Protein AF-A0A9D5EV13-F1 (afdb_monomer_lite)

Foldseek 3Di:
DDDDPPVVVVVVVVVVVVVVVLVVQLVVQQVCLVDVVPAPPPQKAWWWADDPNDIWIWIQGVCVVVVHPQRSQKTFGDHPVDADPDPVVSVPGDIDGDPGSNVSVVNRTTHD

Secondary structure (DSSP, 8-state):
----THHHHHHHHHHHHHHHHHHHHHHHHHHHHH-GGG-TBTTEEEEEEEETTEEEEEEEE-TTTTT--S-TTEEESS-GGG--SSHHHHHTS-EEE-SSHHHHHHTTEE--

Radius of gyration: 18.25 Å; chains: 1; bounding box: 40×26×64 Å

pLDDT: mean 85.66, std 17.5, range [32.75, 97.88]

Structure (mmCIF, N/CA/C/O backbone):
data_AF-A0A9D5EV13-F1
#
_entry.id   AF-A0A9D5EV13-F1
#
loop_
_atom_site.group_PDB
_atom_site.id
_atom_site.type_symbol
_atom_site.label_atom_id
_atom_site.label_alt_id
_atom_site.label_comp_id
_atom_site.label_asym_id
_atom_site.label_entity_id
_atom_site.label_seq_id
_atom_site.pdbx_PDB_ins_code
_atom_site.Cartn_x
_atom_site.Cartn_y
_atom_site.Cartn_z
_atom_site.occupancy
_atom_site.B_iso_or_equiv
_atom_site.auth_seq_id
_atom_site.auth_comp_id
_atom_site.auth_asym_id
_atom_site.auth_atom_id
_atom_site.pdbx_PDB_model_num
ATOM 1 N N . CYS A 1 1 ? -26.402 8.385 48.633 1.00 44.06 1 CYS A N 1
ATOM 2 C CA . CYS A 1 1 ? -26.233 8.581 47.181 1.00 44.06 1 CYS A CA 1
ATOM 3 C C . CYS A 1 1 ? -24.808 9.044 46.967 1.00 44.06 1 CYS A C 1
ATOM 5 O O . CYS A 1 1 ? -24.560 10.239 46.967 1.00 44.06 1 CYS A O 1
ATOM 7 N N . GLU A 1 2 ? -23.877 8.100 46.927 1.00 32.75 2 GLU A N 1
ATOM 8 C CA . GLU A 1 2 ? -22.447 8.384 46.851 1.00 32.75 2 GLU A CA 1
ATOM 9 C C . GLU A 1 2 ? -21.951 7.667 45.603 1.00 32.75 2 GLU A C 1
ATOM 11 O O . GLU A 1 2 ? -22.103 6.451 45.481 1.00 32.75 2 GLU A O 1
ATOM 16 N N . ALA A 1 3 ? -21.541 8.455 44.613 1.00 45.34 3 ALA A N 1
ATOM 17 C CA . ALA A 1 3 ? -21.023 7.947 43.357 1.00 45.34 3 ALA A CA 1
ATOM 18 C C . ALA A 1 3 ? -19.626 7.375 43.617 1.00 45.34 3 ALA A C 1
ATOM 20 O O . ALA A 1 3 ? -18.748 8.078 44.113 1.00 45.34 3 ALA A O 1
ATOM 21 N N . ASP A 1 4 ? -19.462 6.089 43.315 1.00 39.91 4 ASP A N 1
ATOM 22 C CA . ASP A 1 4 ? -18.217 5.342 43.464 1.00 39.91 4 ASP A CA 1
ATOM 23 C C . ASP A 1 4 ? -17.201 5.788 42.385 1.00 39.91 4 ASP A C 1
ATOM 25 O O . ASP A 1 4 ? -17.455 5.591 41.191 1.00 39.91 4 ASP A O 1
ATOM 29 N N . PRO A 1 5 ? -16.054 6.388 42.760 1.00 52.94 5 PRO A N 1
ATOM 30 C CA . PRO A 1 5 ? -15.056 6.910 41.819 1.00 52.94 5 PRO A CA 1
ATOM 31 C C . PRO A 1 5 ? -14.276 5.817 41.063 1.00 52.94 5 PRO A C 1
ATOM 33 O O . PRO A 1 5 ? -13.466 6.119 40.184 1.00 52.94 5 PRO A O 1
ATOM 36 N N . THR A 1 6 ? -14.508 4.538 41.368 1.00 50.91 6 THR A N 1
ATOM 37 C CA . THR A 1 6 ? -13.771 3.415 40.769 1.00 50.91 6 THR A CA 1
ATOM 38 C C . THR A 1 6 ? -14.227 3.107 39.335 1.00 50.91 6 THR A C 1
ATOM 40 O O . THR A 1 6 ? -13.467 2.540 38.547 1.00 50.91 6 THR A O 1
ATOM 43 N N . VAL A 1 7 ? -15.438 3.525 38.946 1.00 51.81 7 VAL A N 1
ATOM 44 C CA . VAL A 1 7 ? -16.018 3.191 37.631 1.00 51.81 7 VAL A CA 1
ATOM 45 C C . VAL A 1 7 ? -15.515 4.115 36.506 1.00 51.81 7 VAL A C 1
ATOM 47 O O . VAL A 1 7 ? -15.377 3.668 35.368 1.00 51.81 7 VAL A O 1
ATOM 50 N N . GLU A 1 8 ? -15.145 5.368 36.805 1.00 45.47 8 GLU A N 1
ATOM 51 C CA . GLU A 1 8 ? -14.585 6.304 35.805 1.00 45.47 8 GLU A CA 1
ATOM 52 C C . GLU A 1 8 ? -13.134 5.971 35.417 1.00 45.47 8 GLU A C 1
ATOM 54 O O . GLU A 1 8 ? -12.723 6.161 34.270 1.00 45.47 8 GLU A O 1
ATOM 59 N N . SER A 1 9 ? -12.357 5.405 36.344 1.00 48.41 9 SER A N 1
ATOM 60 C CA . SER A 1 9 ? -10.941 5.093 36.107 1.00 48.41 9 SER A CA 1
ATOM 61 C C . SER A 1 9 ? -10.737 3.896 35.169 1.00 48.41 9 SER A C 1
ATOM 63 O O . SER A 1 9 ? -9.739 3.835 34.450 1.00 48.41 9 SER A O 1
ATOM 65 N N . ALA A 1 10 ? -11.696 2.968 35.096 1.00 49.00 10 ALA A N 1
ATOM 66 C CA . ALA A 1 10 ? -11.641 1.845 34.157 1.00 49.00 10 ALA A CA 1
ATOM 67 C C . ALA A 1 10 ? -11.826 2.291 32.691 1.00 49.00 10 ALA A C 1
ATOM 69 O O . ALA A 1 10 ? -11.190 1.739 31.791 1.00 49.00 10 ALA A O 1
ATOM 70 N N . PHE A 1 11 ? -12.636 3.328 32.449 1.00 49.09 11 PHE A N 1
ATOM 71 C CA . PHE A 1 11 ? -12.859 3.879 31.107 1.00 49.09 11 PHE A CA 1
ATOM 72 C C . PHE A 1 11 ? -11.619 4.612 30.573 1.00 49.09 11 PHE A C 1
ATOM 74 O O . PHE A 1 11 ? -11.283 4.501 29.394 1.00 49.09 11 PHE A O 1
ATOM 81 N N . PHE A 1 12 ? -10.886 5.299 31.454 1.00 50.91 12 PHE A N 1
ATOM 82 C CA . PHE A 1 12 ? -9.660 6.010 31.090 1.00 50.91 12 PHE A CA 1
ATOM 83 C C . PHE A 1 12 ? -8.505 5.048 30.765 1.00 50.91 12 PHE A C 1
ATOM 85 O O . PHE A 1 12 ? -7.786 5.247 29.787 1.00 50.91 12 PHE A O 1
ATOM 92 N N . ILE A 1 13 ? -8.352 3.956 31.524 1.00 52.62 13 ILE A N 1
ATOM 93 C CA . ILE A 1 13 ? -7.265 2.983 31.310 1.00 52.62 13 ILE A CA 1
ATOM 94 C C . ILE A 1 13 ? -7.476 2.161 30.024 1.00 52.62 13 ILE A C 1
ATOM 96 O O . ILE A 1 13 ? -6.517 1.917 29.289 1.00 52.62 13 ILE A O 1
ATOM 100 N N . LEU A 1 14 ? -8.719 1.793 29.690 1.00 51.91 14 LEU A N 1
ATOM 101 C CA . LEU A 1 14 ? -9.033 1.121 28.419 1.00 51.91 14 LEU A CA 1
ATOM 102 C C . LEU A 1 14 ? -8.942 2.074 27.208 1.00 51.91 14 LEU A C 1
ATOM 104 O O . LEU A 1 14 ? -8.492 1.659 26.138 1.00 51.91 14 LEU A O 1
ATOM 108 N N . GLY A 1 15 ? -9.292 3.355 27.375 1.00 46.75 15 GLY A N 1
ATOM 109 C CA . GLY A 1 15 ? -9.219 4.372 26.317 1.00 46.75 15 GLY A CA 1
ATOM 110 C C . GLY A 1 15 ? -7.795 4.820 25.956 1.00 46.75 15 GLY A C 1
ATOM 111 O O . GLY A 1 15 ? -7.499 5.053 24.782 1.00 46.75 15 GLY A O 1
ATOM 112 N N . V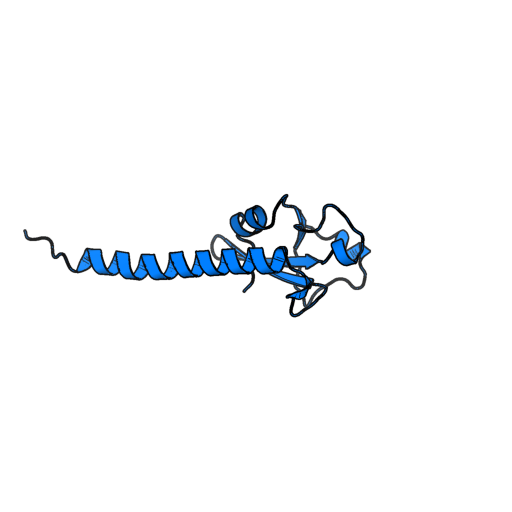AL A 1 16 ? -6.876 4.883 26.926 1.00 51.56 16 VAL A N 1
ATOM 113 C CA . VAL A 1 16 ? -5.471 5.280 26.691 1.00 51.56 16 VAL A CA 1
ATOM 114 C C . VAL A 1 16 ? -4.679 4.194 25.938 1.00 51.56 16 VAL A C 1
ATOM 116 O O . VAL A 1 16 ? -3.756 4.504 25.179 1.00 51.56 16 VAL A O 1
ATOM 119 N N . SER A 1 17 ? -5.074 2.923 26.063 1.00 55.09 17 SER A N 1
ATOM 120 C CA . SER A 1 17 ? -4.388 1.804 25.404 1.00 55.09 17 SER A CA 1
ATOM 121 C C . SER A 1 17 ? -4.744 1.680 23.912 1.00 55.09 17 SER A C 1
ATOM 123 O O . SER A 1 17 ? -3.849 1.646 23.073 1.00 55.09 17 SER A O 1
ATOM 125 N N . MET A 1 18 ? -6.028 1.730 23.525 1.00 53.66 18 MET A N 1
ATOM 126 C CA . MET A 1 18 ? -6.398 1.634 22.099 1.00 53.66 18 MET A CA 1
ATOM 127 C C . MET A 1 18 ? -6.020 2.878 21.286 1.00 53.66 18 MET A C 1
ATOM 129 O O . MET A 1 18 ? -5.544 2.745 20.159 1.00 53.66 18 MET A O 1
ATOM 133 N N . THR A 1 19 ? -6.158 4.080 21.853 1.00 59.84 19 THR A N 1
ATOM 134 C CA . THR A 1 19 ? -5.821 5.328 21.140 1.00 59.84 19 THR A CA 1
ATOM 135 C C . THR A 1 19 ? -4.322 5.408 20.824 1.00 59.84 19 THR A C 1
ATOM 137 O O . THR A 1 19 ? -3.942 5.846 19.740 1.00 59.84 19 THR A O 1
ATOM 140 N N . SER A 1 20 ? -3.466 4.917 21.729 1.00 66.44 20 SER A N 1
ATOM 141 C CA . SER A 1 20 ? -2.011 4.889 21.530 1.00 66.44 20 SER A CA 1
ATOM 142 C C . SER A 1 20 ? -1.537 3.759 20.607 1.00 66.44 20 SER A C 1
ATOM 144 O O . SER A 1 20 ? -0.545 3.918 19.895 1.00 66.44 20 SER A O 1
ATOM 146 N N . CYS A 1 21 ? -2.240 2.623 20.565 1.00 70.06 21 CYS A N 1
ATOM 147 C CA . CYS A 1 21 ? -1.978 1.574 19.579 1.00 70.06 21 CYS A CA 1
ATOM 148 C C . CYS A 1 21 ? -2.344 2.038 18.165 1.00 70.06 21 CYS A C 1
ATOM 150 O O . CYS A 1 21 ? -1.535 1.896 17.251 1.00 70.06 21 CYS A O 1
ATOM 152 N N . VAL A 1 22 ? -3.522 2.646 17.990 1.00 71.81 22 VAL A N 1
ATOM 153 C CA . VAL A 1 22 ? -3.963 3.172 16.690 1.00 71.81 22 VAL A CA 1
ATOM 154 C C . VAL A 1 22 ? -3.041 4.296 16.213 1.00 71.81 22 VAL A C 1
ATOM 156 O O . VAL A 1 22 ? -2.681 4.313 15.037 1.00 71.81 22 VAL A O 1
ATOM 159 N N . SER A 1 23 ? -2.587 5.186 17.106 1.00 79.75 23 SER A N 1
ATOM 160 C CA . SER A 1 23 ? -1.610 6.218 16.736 1.00 79.75 23 SER A CA 1
ATOM 161 C C . SER A 1 23 ? -0.284 5.602 16.278 1.00 79.75 23 SER A C 1
ATOM 163 O O . SER A 1 23 ? 0.216 5.962 15.219 1.00 79.75 23 SER A O 1
ATOM 165 N N . ARG A 1 24 ? 0.240 4.592 16.991 1.00 87.06 24 ARG A N 1
ATOM 166 C CA . ARG A 1 24 ? 1.473 3.893 16.586 1.00 87.06 24 ARG A CA 1
ATOM 167 C C . ARG A 1 24 ? 1.339 3.174 15.249 1.00 87.06 24 ARG A C 1
ATOM 169 O O . ARG A 1 24 ? 2.286 3.184 14.470 1.00 87.06 24 ARG A O 1
ATOM 176 N N . VAL A 1 25 ? 0.203 2.531 14.979 1.00 90.44 25 VAL A N 1
ATOM 177 C CA . VAL A 1 25 ? -0.027 1.850 13.695 1.00 90.44 25 VAL A CA 1
ATOM 178 C C . VAL A 1 25 ? -0.108 2.866 12.554 1.00 90.44 25 VAL A C 1
ATOM 180 O O . VAL A 1 25 ? 0.452 2.614 11.488 1.00 90.44 25 VAL A O 1
ATOM 183 N N . ARG A 1 26 ? -0.724 4.034 12.778 1.00 93.56 26 ARG A N 1
ATOM 184 C CA . ARG A 1 26 ? -0.730 5.142 11.810 1.00 93.56 26 ARG A CA 1
ATOM 185 C C . ARG A 1 26 ? 0.675 5.671 11.539 1.00 93.56 26 ARG A C 1
ATOM 187 O O . ARG A 1 26 ? 1.082 5.690 10.383 1.00 93.56 26 ARG A O 1
ATOM 194 N N . ASP A 1 27 ? 1.442 5.991 12.580 1.00 94.31 27 ASP A N 1
ATOM 195 C CA . ASP A 1 27 ? 2.824 6.477 12.441 1.00 94.31 27 ASP A CA 1
ATOM 196 C C . ASP A 1 27 ? 3.703 5.452 11.706 1.00 94.31 27 ASP A C 1
ATOM 198 O O . ASP A 1 27 ? 4.465 5.789 10.797 1.00 94.31 27 ASP A O 1
ATOM 202 N N . ARG A 1 28 ? 3.549 4.165 12.053 1.00 95.19 28 ARG A N 1
ATOM 203 C CA . ARG A 1 28 ? 4.227 3.053 11.377 1.00 95.19 28 ARG A CA 1
ATOM 204 C C . ARG A 1 28 ? 3.813 2.968 9.909 1.00 95.19 28 ARG A C 1
ATOM 206 O O . ARG A 1 28 ? 4.669 2.787 9.052 1.00 95.19 28 ARG A O 1
ATOM 213 N N . THR A 1 29 ? 2.529 3.119 9.606 1.00 96.56 29 THR A N 1
ATOM 214 C CA . THR A 1 29 ? 2.030 3.114 8.224 1.00 96.56 29 THR A CA 1
ATOM 215 C C . THR A 1 29 ? 2.669 4.243 7.421 1.00 96.56 29 THR A C 1
ATOM 217 O O . THR A 1 29 ? 3.250 3.974 6.373 1.00 96.56 29 THR A O 1
ATOM 220 N N . VAL A 1 30 ? 2.662 5.476 7.937 1.00 96.81 30 VAL A N 1
ATOM 221 C CA . VAL A 1 30 ? 3.290 6.632 7.274 1.00 96.81 30 VAL A CA 1
ATOM 222 C C . VAL A 1 30 ? 4.776 6.378 7.003 1.00 96.81 30 VAL A C 1
ATOM 224 O O . VAL A 1 30 ? 5.246 6.613 5.888 1.00 96.81 30 VAL A O 1
ATOM 227 N N . LEU A 1 31 ? 5.515 5.824 7.972 1.00 96.44 31 LEU A N 1
ATOM 228 C CA . LEU A 1 31 ? 6.925 5.459 7.793 1.00 96.44 31 LEU A CA 1
ATOM 229 C C . LEU A 1 31 ? 7.130 4.479 6.627 1.00 96.44 31 LEU A C 1
ATOM 231 O O . LEU A 1 31 ? 8.018 4.685 5.800 1.00 96.44 31 LEU A O 1
ATOM 235 N N . PHE A 1 32 ? 6.319 3.423 6.546 1.00 96.69 32 PHE A N 1
ATOM 236 C CA . PHE A 1 32 ? 6.441 2.437 5.474 1.00 96.69 32 PHE A CA 1
ATOM 237 C C . PHE A 1 32 ? 6.052 3.042 4.125 1.00 96.69 32 PHE A C 1
ATOM 239 O O . PHE A 1 32 ? 6.828 2.929 3.183 1.00 96.69 32 PHE A O 1
ATOM 246 N N . VAL A 1 33 ? 4.927 3.752 4.020 1.00 95.62 33 VAL A N 1
ATOM 247 C CA . VAL A 1 33 ? 4.490 4.380 2.757 1.00 95.62 33 VAL A CA 1
ATOM 248 C C . VAL A 1 33 ? 5.540 5.364 2.227 1.00 95.62 33 VAL A C 1
ATOM 250 O O . VAL A 1 33 ? 5.815 5.407 1.028 1.00 95.62 33 VAL A O 1
ATOM 253 N N . THR A 1 34 ? 6.184 6.127 3.113 1.00 95.38 34 THR A N 1
ATOM 254 C CA . THR A 1 34 ? 7.225 7.094 2.728 1.00 95.38 34 THR A CA 1
ATOM 255 C C . THR A 1 34 ? 8.581 6.452 2.427 1.00 95.38 34 THR A C 1
ATOM 257 O O . THR A 1 34 ? 9.380 7.062 1.711 1.00 95.38 34 THR A O 1
ATOM 260 N N . THR A 1 35 ? 8.827 5.223 2.898 1.00 95.19 35 THR A N 1
ATOM 261 C CA . THR A 1 35 ? 10.134 4.551 2.819 1.00 95.19 35 THR A CA 1
ATOM 262 C C . THR A 1 35 ? 10.032 3.139 2.209 1.00 95.19 35 THR A C 1
ATOM 264 O O . THR A 1 35 ? 10.107 2.147 2.941 1.00 95.19 35 THR A O 1
ATOM 267 N N . PRO A 1 36 ? 9.945 3.003 0.866 1.00 94.38 36 PRO A N 1
ATOM 268 C CA . PRO A 1 36 ? 9.840 1.704 0.183 1.00 94.38 36 PRO A CA 1
ATOM 269 C C . PRO A 1 36 ?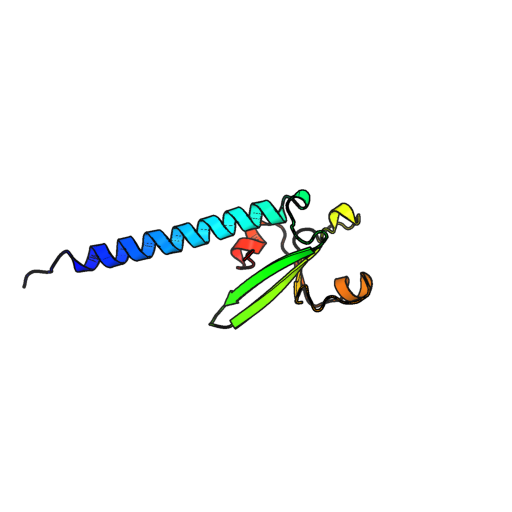 10.936 0.684 0.503 1.00 94.38 36 PRO A C 1
ATOM 271 O O . PRO A 1 36 ? 10.695 -0.520 0.478 1.00 94.38 36 PRO A O 1
ATOM 274 N N . ALA A 1 37 ? 12.130 1.148 0.881 1.00 94.19 37 ALA A N 1
ATOM 275 C CA . ALA A 1 37 ? 13.234 0.283 1.298 1.00 94.19 37 ALA A CA 1
ATOM 276 C C . ALA A 1 37 ? 12.930 -0.557 2.557 1.00 94.19 37 ALA A C 1
ATOM 278 O O . ALA A 1 37 ? 13.659 -1.501 2.847 1.00 94.19 37 ALA A O 1
ATOM 279 N N . LEU A 1 38 ? 11.877 -0.219 3.312 1.00 95.44 38 LEU A N 1
ATOM 280 C CA . LEU A 1 38 ? 11.444 -0.968 4.494 1.00 95.44 38 LEU A CA 1
ATOM 281 C C . LEU A 1 38 ? 10.412 -2.060 4.175 1.00 95.44 38 LEU A C 1
ATOM 283 O O . LEU A 1 38 ? 10.007 -2.788 5.079 1.00 95.44 38 LEU A O 1
ATOM 287 N N . TRP A 1 39 ? 9.952 -2.181 2.926 1.00 95.38 39 TRP A N 1
ATOM 288 C CA . TRP A 1 39 ? 8.849 -3.076 2.579 1.00 95.38 39 TRP A CA 1
ATOM 289 C C . TRP A 1 39 ? 9.285 -4.546 2.597 1.00 95.38 39 TRP A C 1
ATOM 291 O O . TRP A 1 39 ? 10.161 -4.928 1.818 1.00 95.38 39 TRP A O 1
ATOM 301 N N . PRO A 1 40 ? 8.647 -5.413 3.408 1.00 93.06 40 PRO A N 1
ATOM 302 C CA . PRO A 1 40 ? 9.022 -6.826 3.483 1.00 93.06 40 PRO A CA 1
ATOM 303 C C . PRO A 1 40 ? 8.758 -7.592 2.183 1.00 93.06 40 PRO A C 1
ATOM 305 O O . PRO A 1 40 ? 9.433 -8.576 1.897 1.00 93.06 40 PRO A O 1
ATOM 308 N N . ALA A 1 41 ? 7.767 -7.143 1.409 1.00 94.06 41 ALA A N 1
ATOM 309 C CA . ALA A 1 41 ? 7.320 -7.764 0.167 1.00 94.06 41 ALA A CA 1
ATOM 310 C C . ALA A 1 41 ? 7.561 -6.854 -1.049 1.00 94.06 41 ALA A C 1
ATOM 312 O O . ALA A 1 41 ? 6.749 -6.836 -1.976 1.00 94.06 41 ALA A O 1
ATOM 313 N N . TRP A 1 42 ? 8.658 -6.080 -1.046 1.00 94.75 42 TRP A N 1
ATOM 314 C CA . TRP A 1 42 ? 9.011 -5.199 -2.165 1.00 94.75 42 TRP A CA 1
ATOM 315 C C . TRP A 1 42 ? 8.904 -5.953 -3.513 1.00 94.75 42 TRP A C 1
ATOM 317 O O . TRP A 1 42 ? 9.434 -7.063 -3.623 1.00 94.75 42 TRP A O 1
ATOM 327 N N . PRO A 1 43 ? 8.210 -5.400 -4.529 1.00 95.25 43 PRO A N 1
ATOM 328 C CA . PRO A 1 43 ? 7.807 -3.996 -4.681 1.00 95.25 43 PRO A CA 1
ATOM 329 C C . PRO A 1 43 ? 6.390 -3.661 -4.182 1.00 95.25 43 PRO A C 1
ATOM 331 O O . PRO A 1 43 ? 5.813 -2.671 -4.630 1.00 95.25 43 PRO A O 1
ATOM 334 N N . PHE A 1 44 ? 5.815 -4.464 -3.285 1.00 96.81 44 PHE A N 1
ATOM 335 C CA . PHE A 1 44 ? 4.443 -4.306 -2.806 1.00 96.81 44 PHE A CA 1
ATOM 336 C C . PHE A 1 44 ? 4.368 -4.087 -1.292 1.00 96.81 44 PHE A C 1
ATOM 338 O O . PHE A 1 44 ? 5.080 -4.728 -0.514 1.00 96.81 44 PHE A O 1
ATOM 345 N N . LEU A 1 45 ? 3.457 -3.210 -0.870 1.00 97.25 45 LEU A N 1
ATOM 346 C CA . LEU A 1 45 ? 3.109 -2.996 0.531 1.00 97.25 45 LEU A CA 1
ATOM 347 C C . LEU A 1 45 ? 1.628 -3.338 0.744 1.00 97.25 45 LEU A C 1
ATOM 349 O O . LEU A 1 45 ? 0.768 -2.589 0.272 1.00 97.25 45 LEU A O 1
ATOM 353 N N . PRO A 1 46 ? 1.310 -4.457 1.421 1.00 97.06 46 PRO A N 1
ATOM 354 C CA . PRO A 1 46 ? -0.065 -4.787 1.762 1.00 97.06 46 PRO A CA 1
ATOM 355 C C . PRO A 1 46 ? -0.608 -3.821 2.819 1.00 97.06 46 PRO A C 1
ATOM 357 O O . PRO A 1 46 ? 0.085 -3.452 3.769 1.00 97.06 46 PRO A O 1
ATOM 360 N N . LEU A 1 47 ? -1.866 -3.437 2.645 1.00 96.69 47 LEU A N 1
ATOM 361 C CA . LEU A 1 47 ? -2.618 -2.551 3.518 1.00 96.69 47 LEU A CA 1
ATOM 362 C C . LEU A 1 47 ? -3.989 -3.149 3.805 1.00 96.69 47 LEU A C 1
ATOM 364 O O . LEU A 1 47 ? -4.573 -3.857 2.981 1.00 96.69 47 LEU A O 1
ATOM 368 N N . VAL A 1 48 ? -4.521 -2.798 4.965 1.00 96.12 48 VAL A N 1
ATOM 369 C CA . VAL A 1 48 ? -5.847 -3.200 5.411 1.00 96.12 48 VAL A CA 1
ATOM 370 C C . VAL A 1 48 ? -6.611 -1.960 5.850 1.00 96.12 48 VAL A C 1
ATOM 372 O O . VAL A 1 48 ? -6.086 -1.143 6.608 1.00 96.12 48 VAL A O 1
ATOM 375 N N . ARG A 1 49 ? -7.859 -1.824 5.399 1.00 95.38 49 ARG A N 1
ATOM 376 C CA . ARG A 1 49 ? -8.812 -0.838 5.919 1.00 95.38 49 ARG A CA 1
ATOM 377 C C . ARG A 1 49 ? -9.978 -1.562 6.574 1.00 95.38 49 ARG A C 1
ATOM 379 O O . ARG A 1 49 ? -10.589 -2.443 5.980 1.00 95.38 49 ARG A O 1
ATOM 386 N N . ARG A 1 50 ? -10.284 -1.197 7.820 1.00 92.62 50 ARG A N 1
ATOM 387 C CA . ARG A 1 50 ? -11.367 -1.803 8.609 1.00 92.62 50 ARG A CA 1
ATOM 388 C C . ARG A 1 50 ? -12.475 -0.778 8.820 1.00 92.62 50 ARG A C 1
ATOM 390 O O . ARG A 1 50 ? -12.218 0.283 9.383 1.00 92.62 50 ARG A O 1
ATOM 397 N N . SER A 1 51 ? -13.690 -1.095 8.376 1.00 86.62 51 SER A N 1
ATOM 398 C CA . SER A 1 51 ? -14.869 -0.226 8.499 1.00 86.62 51 SER A CA 1
ATOM 399 C C . SER A 1 51 ? -16.135 -1.056 8.705 1.00 86.62 51 SER A C 1
ATOM 401 O O . SER A 1 51 ? -16.336 -2.038 7.997 1.00 86.62 51 SER A O 1
ATOM 403 N N . ASP A 1 52 ? -16.979 -0.696 9.677 1.00 84.31 52 ASP A N 1
ATOM 404 C CA . ASP A 1 52 ? -18.280 -1.337 9.954 1.00 84.31 52 ASP A CA 1
ATOM 405 C C . ASP A 1 52 ? -18.256 -2.883 9.970 1.00 84.31 52 ASP A C 1
ATOM 407 O O . ASP A 1 52 ? -19.143 -3.559 9.443 1.00 84.31 52 ASP A O 1
ATOM 411 N N . GLY A 1 53 ? -17.205 -3.465 10.559 1.00 84.75 53 GLY A N 1
ATOM 412 C CA . GLY A 1 53 ? -17.019 -4.921 10.638 1.00 84.75 53 GLY A CA 1
ATOM 413 C C . GLY A 1 53 ? -16.618 -5.591 9.318 1.00 84.75 53 GLY A C 1
ATOM 414 O O . GLY A 1 53 ? -16.595 -6.818 9.241 1.00 84.75 53 GLY A O 1
ATOM 415 N N . ARG A 1 54 ? -16.297 -4.807 8.287 1.00 88.50 54 ARG A N 1
ATOM 416 C CA . ARG A 1 54 ? -15.734 -5.259 7.014 1.00 88.50 54 ARG A CA 1
ATOM 417 C C . ARG A 1 54 ? -14.245 -4.961 6.962 1.00 88.50 54 ARG A C 1
ATOM 419 O O . ARG A 1 54 ? -13.776 -3.954 7.494 1.00 88.50 54 ARG A O 1
ATOM 426 N N . GLU A 1 55 ? -13.528 -5.850 6.292 1.00 93.06 55 GLU A N 1
ATOM 427 C CA . GLU A 1 55 ? -12.110 -5.701 6.007 1.00 93.06 55 GLU A CA 1
ATOM 428 C C . GLU A 1 55 ? -11.920 -5.542 4.500 1.00 93.06 55 GLU A C 1
ATOM 430 O O . GLU A 1 55 ? -12.385 -6.364 3.708 1.00 93.06 55 GLU A O 1
ATOM 435 N N . GLU A 1 56 ? -11.270 -4.453 4.115 1.00 95.62 56 GLU A N 1
ATOM 436 C CA . GLU A 1 56 ? -10.864 -4.165 2.749 1.00 95.62 56 GLU A CA 1
ATOM 437 C C . GLU A 1 56 ? -9.354 -4.369 2.636 1.00 95.62 56 GLU A C 1
ATOM 439 O O . GLU A 1 56 ? -8.588 -3.906 3.486 1.00 95.62 56 GLU A O 1
ATOM 444 N N . LEU A 1 57 ? -8.932 -5.062 1.578 1.00 96.75 57 LEU A N 1
ATOM 445 C CA . LEU A 1 57 ? -7.527 -5.334 1.292 1.00 96.75 57 LEU A CA 1
ATOM 446 C C . LEU A 1 57 ? -7.038 -4.424 0.171 1.00 96.75 57 LEU A C 1
ATOM 448 O O . LEU A 1 57 ? -7.725 -4.226 -0.836 1.00 96.75 57 LEU A O 1
ATOM 452 N N . GLY A 1 58 ? -5.840 -3.891 0.361 1.00 97.00 58 GLY A N 1
ATOM 453 C CA . GLY A 1 58 ? -5.199 -2.988 -0.572 1.00 97.00 58 GLY A CA 1
ATOM 454 C C . GLY A 1 58 ? -3.721 -3.301 -0.724 1.00 97.00 58 GLY A C 1
ATOM 455 O O . GLY A 1 58 ? -3.083 -3.858 0.169 1.00 97.00 58 GLY A O 1
ATOM 456 N N . VAL A 1 59 ? -3.161 -2.923 -1.866 1.00 97.62 59 VAL A N 1
ATOM 457 C CA . VAL A 1 59 ? -1.728 -3.018 -2.132 1.00 97.62 59 VAL A CA 1
ATOM 458 C C . VAL A 1 59 ? -1.236 -1.692 -2.695 1.00 97.62 59 VAL A C 1
ATOM 460 O O . VAL A 1 59 ? -1.737 -1.205 -3.708 1.00 97.62 59 VAL A O 1
ATOM 463 N N . LEU A 1 60 ? -0.224 -1.129 -2.043 1.00 97.19 60 LEU A N 1
ATOM 464 C CA . LEU A 1 60 ? 0.633 -0.095 -2.612 1.00 97.19 60 LEU A CA 1
ATOM 465 C C . LEU A 1 60 ? 1.729 -0.750 -3.448 1.00 97.19 60 LEU A C 1
ATOM 467 O O . LEU A 1 60 ? 2.271 -1.793 -3.081 1.00 97.19 60 LEU A O 1
ATOM 471 N N . PHE A 1 61 ? 2.086 -0.102 -4.546 1.00 96.94 61 PHE A N 1
ATOM 472 C CA . PHE A 1 61 ? 3.201 -0.484 -5.402 1.00 96.94 61 PHE A CA 1
ATOM 473 C C . PHE A 1 61 ? 4.257 0.620 -5.388 1.00 96.94 61 PHE A C 1
ATOM 475 O O . PHE A 1 61 ? 3.916 1.803 -5.386 1.00 96.94 61 PHE A O 1
ATOM 482 N N . ASP A 1 62 ? 5.539 0.249 -5.389 1.00 95.50 62 ASP A N 1
ATOM 483 C CA . ASP A 1 62 ? 6.647 1.208 -5.426 1.00 95.50 62 ASP A CA 1
ATOM 484 C C . ASP A 1 62 ? 6.783 1.827 -6.827 1.00 95.50 62 ASP A C 1
ATOM 486 O O . ASP A 1 62 ? 7.675 1.516 -7.621 1.00 95.50 62 ASP A O 1
ATOM 490 N N . SER A 1 63 ? 5.854 2.733 -7.132 1.00 92.25 63 SER A N 1
ATOM 491 C CA . SER A 1 63 ? 5.759 3.416 -8.416 1.00 92.25 63 SER A CA 1
ATOM 492 C C . SER A 1 63 ? 7.007 4.252 -8.704 1.00 92.25 63 SER A C 1
ATOM 494 O O . SER A 1 63 ? 7.393 4.402 -9.861 1.00 92.25 63 SER A O 1
ATOM 496 N N . ARG A 1 64 ? 7.672 4.764 -7.658 1.00 89.62 64 ARG A N 1
ATOM 497 C CA . ARG A 1 64 ? 8.859 5.620 -7.774 1.00 89.62 64 ARG A CA 1
ATOM 498 C C . ARG A 1 64 ? 10.032 4.838 -8.348 1.00 89.62 64 ARG A C 1
ATOM 500 O O . ARG A 1 64 ? 10.650 5.306 -9.302 1.00 89.62 64 ARG A O 1
ATOM 507 N N . SER A 1 65 ? 10.288 3.635 -7.833 1.00 89.62 65 SER A N 1
ATOM 508 C CA . SER A 1 65 ? 11.326 2.748 -8.377 1.00 89.62 65 SER A CA 1
ATOM 509 C C . SER A 1 65 ? 11.000 2.259 -9.792 1.00 89.62 65 SER A C 1
ATOM 511 O O . SER A 1 65 ? 11.908 1.962 -10.564 1.00 89.62 65 SER A O 1
ATOM 513 N N . ALA A 1 66 ? 9.716 2.234 -10.162 1.00 88.75 66 ALA A N 1
ATOM 514 C CA . ALA A 1 66 ? 9.259 1.958 -11.523 1.00 88.75 66 ALA A CA 1
ATOM 515 C C . ALA A 1 66 ? 9.274 3.189 -12.458 1.00 88.75 66 ALA A C 1
ATOM 517 O O . ALA A 1 66 ? 8.911 3.067 -13.627 1.00 88.75 66 ALA A O 1
ATOM 518 N N . GLY A 1 67 ? 9.670 4.374 -11.976 1.00 91.38 67 GLY A N 1
ATOM 519 C CA . GLY A 1 67 ? 9.679 5.612 -12.765 1.00 91.38 67 GLY A CA 1
ATOM 520 C C . GLY A 1 67 ? 8.293 6.216 -13.029 1.00 91.38 67 GLY A C 1
ATOM 521 O O . GLY A 1 67 ? 8.157 7.087 -13.886 1.00 91.38 67 GLY A O 1
ATOM 522 N N . LEU A 1 68 ? 7.265 5.770 -12.304 1.00 89.56 68 LEU A N 1
ATOM 523 C CA . LEU A 1 68 ? 5.890 6.254 -12.394 1.00 89.56 68 LEU A CA 1
ATOM 524 C C . LEU A 1 68 ? 5.623 7.319 -11.323 1.00 89.56 68 LEU A C 1
ATOM 526 O O . LEU A 1 68 ? 5.839 7.104 -10.124 1.00 89.56 68 LEU A O 1
ATOM 530 N N . THR A 1 69 ? 5.110 8.469 -11.751 1.00 87.75 69 THR A N 1
ATOM 531 C CA . THR A 1 69 ? 4.738 9.585 -10.873 1.00 87.75 69 THR A CA 1
ATOM 532 C C . THR A 1 69 ? 3.240 9.576 -10.570 1.00 87.75 69 THR A C 1
ATOM 534 O O . THR A 1 69 ? 2.453 8.965 -11.287 1.00 87.75 69 THR A O 1
ATOM 537 N N . GLY A 1 70 ? 2.840 10.228 -9.474 1.00 86.06 70 GLY A N 1
ATOM 538 C CA . GLY A 1 70 ? 1.428 10.358 -9.087 1.00 86.06 70 GLY A CA 1
ATOM 539 C C . GLY A 1 70 ? 0.785 9.105 -8.483 1.00 86.06 70 GLY A C 1
ATOM 540 O O . GLY A 1 70 ? -0.389 9.153 -8.147 1.00 86.06 70 GLY A O 1
ATOM 541 N N . LEU A 1 71 ? 1.539 8.010 -8.320 1.00 88.81 71 LEU A N 1
ATOM 542 C CA . LEU A 1 71 ? 1.027 6.731 -7.805 1.00 88.81 71 LEU A CA 1
ATOM 543 C C . LEU A 1 71 ? 1.647 6.300 -6.466 1.00 88.81 71 LEU A C 1
ATOM 545 O O . LEU A 1 71 ? 1.379 5.209 -5.971 1.00 88.81 71 LEU A O 1
ATOM 549 N N . SER A 1 72 ? 2.485 7.143 -5.851 1.00 87.25 72 SER A N 1
ATOM 550 C CA . SER A 1 72 ? 3.226 6.746 -4.644 1.00 87.25 72 SER A CA 1
ATOM 551 C C . SER A 1 72 ? 2.368 6.612 -3.383 1.00 87.25 72 SER A C 1
ATOM 553 O O . SER A 1 72 ? 2.846 6.085 -2.387 1.00 87.25 72 SER A O 1
ATOM 555 N N . ALA A 1 73 ? 1.133 7.111 -3.420 1.00 94.19 73 ALA A N 1
ATOM 556 C CA . ALA A 1 73 ? 0.125 6.939 -2.378 1.00 94.19 73 ALA A CA 1
ATOM 557 C C . ALA A 1 73 ? -1.189 6.421 -2.997 1.00 94.19 73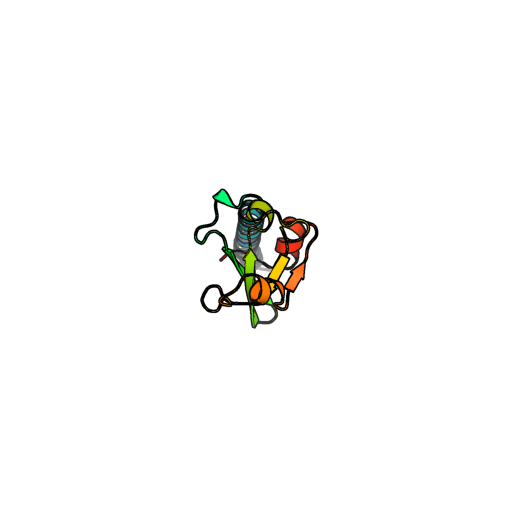 ALA A C 1
ATOM 559 O O . ALA A 1 73 ? -2.277 6.860 -2.638 1.00 94.19 73 ALA A O 1
ATOM 560 N N . THR A 1 74 ? -1.081 5.500 -3.962 1.00 97.62 74 THR A N 1
ATOM 561 C CA . THR A 1 74 ? -2.227 4.837 -4.597 1.00 97.62 74 THR A CA 1
ATOM 562 C C . THR A 1 74 ? -2.395 3.420 -4.065 1.00 97.62 74 THR A C 1
ATOM 564 O O . THR A 1 74 ? -1.505 2.579 -4.192 1.00 97.62 74 THR A O 1
ATOM 567 N N . VAL A 1 75 ? -3.561 3.143 -3.488 1.00 97.75 75 VAL A N 1
ATOM 568 C CA . VAL A 1 75 ? -3.941 1.824 -2.985 1.00 97.75 75 VAL A CA 1
ATOM 569 C C . VAL A 1 75 ? -4.758 1.108 -4.049 1.00 97.75 75 VAL A C 1
ATOM 571 O O . VAL A 1 75 ? -5.876 1.518 -4.347 1.00 97.75 75 VAL A O 1
ATOM 574 N N . HIS A 1 76 ? -4.228 0.021 -4.602 1.00 97.88 76 HIS A N 1
ATOM 575 C CA . HIS A 1 76 ? -4.965 -0.853 -5.514 1.00 97.88 76 HIS A CA 1
ATOM 576 C C . HIS A 1 76 ? -5.749 -1.895 -4.712 1.00 97.88 76 HIS A C 1
ATOM 578 O O . HIS A 1 76 ? -5.176 -2.579 -3.864 1.00 97.88 76 HIS A O 1
ATOM 584 N N . PHE A 1 77 ? -7.047 -2.040 -4.978 1.00 97.00 77 PHE A N 1
ATOM 585 C CA . PHE A 1 77 ? -7.931 -2.956 -4.254 1.00 97.00 77 PHE A CA 1
ATOM 586 C C . PHE A 1 77 ? -7.708 -4.395 -4.714 1.00 97.00 77 PHE A C 1
ATOM 588 O O . PHE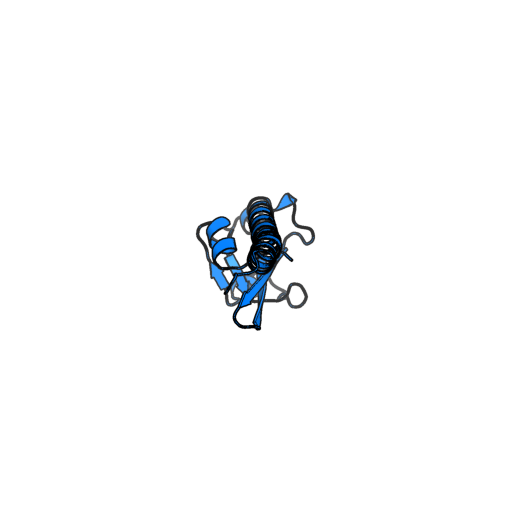 A 1 77 ? -8.325 -4.885 -5.661 1.00 97.00 77 PHE A O 1
ATOM 595 N N . THR A 1 78 ? -6.775 -5.067 -4.048 1.00 96.19 78 THR A N 1
ATOM 596 C CA . THR A 1 78 ? -6.436 -6.469 -4.275 1.00 96.19 78 THR A CA 1
ATOM 597 C C . THR A 1 78 ? -5.725 -7.049 -3.055 1.00 96.19 78 THR A C 1
ATOM 599 O O . THR A 1 78 ? -5.349 -6.341 -2.123 1.00 96.19 78 THR A O 1
ATOM 602 N N . ASN A 1 79 ? -5.533 -8.361 -3.074 1.00 92.75 79 ASN A N 1
ATOM 603 C CA . ASN A 1 79 ? -4.724 -9.084 -2.110 1.00 92.75 79 ASN A CA 1
ATOM 604 C C . ASN A 1 79 ? -3.329 -9.348 -2.699 1.00 92.75 79 ASN A C 1
ATOM 606 O O . ASN A 1 79 ? -3.204 -9.680 -3.878 1.00 92.75 79 ASN A O 1
ATOM 610 N N . LEU A 1 80 ? -2.290 -9.300 -1.863 1.00 93.75 80 LEU A N 1
ATOM 611 C CA . LEU A 1 80 ? -0.908 -9.619 -2.242 1.00 93.75 80 LEU A CA 1
ATOM 612 C C . LEU A 1 80 ? -0.774 -11.021 -2.871 1.00 93.75 80 LEU A C 1
ATOM 614 O O . LEU A 1 80 ? 0.053 -11.238 -3.750 1.00 93.75 80 LEU A O 1
ATOM 618 N N . PHE A 1 81 ? -1.616 -11.970 -2.457 1.00 93.00 81 PHE A N 1
ATOM 619 C CA . PHE A 1 81 ? -1.630 -13.340 -2.989 1.00 93.00 81 PHE A CA 1
ATOM 620 C C . PHE A 1 81 ? -2.459 -13.507 -4.273 1.00 93.00 81 PHE A C 1
ATOM 622 O O . PHE A 1 81 ? -2.565 -14.611 -4.802 1.00 93.00 81 PHE A O 1
ATOM 629 N N . SER A 1 82 ? -3.089 -12.439 -4.761 1.00 93.88 82 SER A N 1
ATOM 630 C CA . SER A 1 82 ? -3.974 -12.448 -5.934 1.00 93.88 82 SER A CA 1
ATOM 631 C C . SER A 1 82 ? -3.630 -11.316 -6.902 1.00 93.88 82 SER A C 1
ATOM 633 O O . SER A 1 82 ? -4.505 -10.752 -7.560 1.00 93.88 82 SER A O 1
ATOM 635 N N . LEU A 1 83 ? -2.343 -10.971 -6.977 1.00 94.88 83 LEU A N 1
ATOM 636 C CA . LEU A 1 83 ? -1.844 -9.972 -7.911 1.00 94.88 83 LEU A CA 1
ATOM 637 C C . LEU A 1 83 ? -1.984 -10.456 -9.367 1.00 94.88 83 LEU A C 1
ATOM 639 O O . LEU A 1 83 ? -1.713 -11.628 -9.648 1.00 94.88 83 LEU A O 1
ATOM 643 N N . PRO A 1 84 ? -2.368 -9.569 -10.304 1.00 94.75 84 PRO A N 1
ATOM 644 C CA . PRO A 1 84 ? -2.345 -9.869 -11.731 1.00 94.75 84 PRO A CA 1
ATOM 645 C C . PRO A 1 84 ? -0.940 -10.214 -12.236 1.00 94.75 84 PRO A C 1
ATOM 647 O O . PRO A 1 84 ? 0.068 -9.815 -11.652 1.00 94.75 84 PRO A O 1
ATOM 650 N N . ALA A 1 85 ? -0.867 -10.924 -13.363 1.00 92.44 85 ALA A N 1
ATOM 651 C CA . ALA A 1 85 ? 0.403 -11.386 -13.923 1.00 92.44 85 ALA A CA 1
ATOM 652 C C . ALA A 1 85 ? 1.208 -10.266 -14.605 1.00 92.44 85 ALA A C 1
ATOM 654 O O . ALA A 1 85 ? 2.397 -10.439 -14.879 1.00 92.44 85 ALA A O 1
ATOM 655 N N . SER A 1 86 ? 0.574 -9.126 -14.897 1.00 94.44 86 SER A N 1
ATOM 656 C CA . SER A 1 86 ? 1.210 -7.994 -15.566 1.00 94.44 86 SER A CA 1
ATOM 657 C C . SER A 1 86 ? 1.020 -6.676 -14.816 1.00 94.44 86 SER A C 1
ATOM 659 O O . SER A 1 86 ? -0.007 -6.431 -14.182 1.00 94.44 86 SER A O 1
ATOM 661 N N . LEU A 1 87 ? 2.005 -5.782 -14.954 1.00 91.88 87 LEU A N 1
ATOM 662 C CA . LEU A 1 87 ? 1.941 -4.436 -14.383 1.00 91.88 87 LEU A CA 1
ATOM 663 C C . LEU A 1 87 ? 0.757 -3.635 -14.943 1.00 91.88 87 LEU A C 1
ATOM 665 O O . LEU A 1 87 ? 0.114 -2.903 -14.205 1.00 91.88 87 LEU A O 1
ATOM 669 N N . ASN A 1 88 ? 0.438 -3.787 -16.231 1.00 94.25 88 ASN A N 1
ATOM 670 C CA . ASN A 1 88 ? -0.673 -3.063 -16.846 1.00 94.25 88 ASN A CA 1
ATOM 671 C C . ASN A 1 88 ? -2.031 -3.482 -16.258 1.00 94.25 88 ASN A C 1
ATOM 673 O O . ASN A 1 88 ? -2.866 -2.630 -15.974 1.00 94.25 88 ASN A O 1
ATOM 677 N N . GLU A 1 89 ? -2.238 -4.782 -16.031 1.00 96.56 89 GLU A N 1
ATOM 678 C CA . GLU A 1 89 ? -3.444 -5.277 -15.357 1.00 96.56 89 GLU A CA 1
ATOM 679 C C . GLU A 1 89 ? -3.506 -4.812 -13.902 1.00 96.56 89 GLU A C 1
ATOM 681 O O . GLU A 1 89 ? -4.573 -4.426 -13.436 1.00 96.56 89 GLU A O 1
ATOM 686 N N . PHE A 1 90 ? -2.369 -4.799 -13.199 1.00 96.38 90 PHE A N 1
ATOM 687 C CA . PHE A 1 90 ? -2.289 -4.275 -11.836 1.00 96.38 90 PHE A CA 1
ATOM 688 C C . PHE A 1 90 ? -2.672 -2.790 -11.770 1.00 96.38 90 PHE A C 1
ATOM 690 O O . PHE A 1 90 ? -3.521 -2.404 -10.970 1.00 96.38 90 PHE A O 1
ATOM 697 N N . LEU A 1 91 ? -2.105 -1.958 -12.648 1.00 94.25 91 LEU A N 1
ATOM 698 C CA . LEU A 1 91 ? -2.395 -0.522 -12.691 1.00 94.25 91 LEU A CA 1
ATOM 699 C C . LEU A 1 91 ? -3.848 -0.219 -13.093 1.00 94.25 91 LEU A C 1
ATOM 701 O O . LEU A 1 91 ? -4.371 0.832 -12.730 1.00 94.25 91 LEU A O 1
ATOM 705 N N . ALA A 1 92 ? -4.508 -1.137 -13.804 1.00 96.12 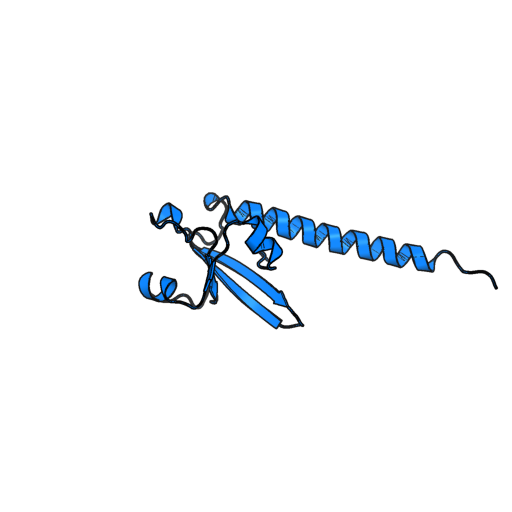92 ALA A N 1
ATOM 706 C CA . ALA A 1 92 ? -5.915 -1.030 -14.184 1.00 96.12 92 ALA A CA 1
ATOM 707 C C . ALA A 1 92 ? -6.898 -1.466 -13.079 1.00 96.12 92 ALA A C 1
ATOM 709 O O . ALA A 1 92 ? -8.109 -1.301 -13.250 1.00 96.12 92 ALA A O 1
ATOM 710 N N . LEU A 1 93 ? -6.415 -2.027 -11.962 1.00 97.44 93 LEU A N 1
ATOM 711 C CA . LEU A 1 93 ? -7.274 -2.400 -10.839 1.00 97.44 93 LEU A CA 1
ATOM 712 C C . LEU A 1 93 ? -8.009 -1.173 -10.273 1.00 97.44 93 LEU A C 1
ATOM 714 O O . LEU A 1 93 ? -7.453 -0.067 -10.283 1.00 97.44 93 LEU A O 1
ATOM 718 N N . PRO A 1 94 ? -9.223 -1.360 -9.716 1.00 97.56 94 PRO A N 1
ATOM 719 C CA . PRO A 1 94 ? -9.856 -0.345 -8.886 1.00 97.56 94 PRO A CA 1
ATOM 720 C C . PRO A 1 94 ? -8.877 0.137 -7.815 1.00 97.56 94 PRO A C 1
ATOM 722 O O . PRO A 1 94 ? -8.216 -0.678 -7.168 1.00 97.56 94 PRO A O 1
ATOM 725 N N . HIS A 1 95 ? -8.756 1.449 -7.659 1.00 97.44 95 HIS A N 1
ATOM 726 C CA . HIS A 1 95 ? -7.787 2.038 -6.750 1.00 97.44 95 HIS A CA 1
ATOM 727 C C . HIS A 1 95 ? -8.287 3.351 -6.163 1.00 97.44 95 HIS A C 1
ATOM 729 O O . HIS A 1 95 ? -9.178 4.005 -6.706 1.00 97.44 95 HIS A O 1
ATOM 735 N N . GLU A 1 96 ? -7.668 3.732 -5.056 1.00 97.31 96 GLU A N 1
ATOM 736 C CA . GLU A 1 96 ? -7.862 5.005 -4.376 1.00 97.31 96 GLU A CA 1
ATOM 737 C C . GLU A 1 96 ? -6.510 5.713 -4.292 1.00 97.31 96 GLU A C 1
ATOM 739 O O . GLU A 1 96 ? -5.523 5.119 -3.858 1.00 97.31 96 GLU A O 1
ATOM 744 N N . THR A 1 97 ? -6.452 6.963 -4.744 1.00 96.69 97 THR A N 1
ATOM 745 C CA . THR A 1 97 ? -5.222 7.762 -4.755 1.00 96.69 97 THR A CA 1
ATOM 746 C C . THR A 1 97 ? -5.339 8.884 -3.742 1.00 96.69 97 THR A C 1
ATOM 748 O O . THR A 1 97 ? -6.338 9.602 -3.727 1.00 96.69 97 THR A O 1
ATOM 751 N N . PHE A 1 98 ? -4.299 9.034 -2.931 1.00 96.81 98 PHE A N 1
ATOM 752 C CA . PHE A 1 98 ? -4.162 10.082 -1.927 1.00 96.81 98 PHE A CA 1
ATOM 753 C C . PHE A 1 98 ? -3.009 11.015 -2.294 1.00 96.81 98 PHE A C 1
ATOM 755 O O . PHE A 1 98 ? -2.077 10.604 -2.993 1.00 96.81 98 PHE A O 1
ATOM 762 N N . ASP A 1 99 ? -3.032 12.247 -1.788 1.00 92.94 99 ASP A N 1
ATOM 763 C CA . ASP A 1 99 ? -1.933 13.184 -2.027 1.00 92.94 99 ASP A CA 1
ATOM 764 C C . ASP A 1 99 ? -0.737 12.868 -1.116 1.00 92.94 99 ASP A C 1
ATOM 766 O O . ASP A 1 99 ? 0.421 13.091 -1.485 1.00 92.94 99 ASP A O 1
ATOM 770 N N . THR A 1 100 ? -0.999 12.313 0.075 1.00 94.81 100 THR A N 1
ATOM 771 C CA . THR A 1 100 ? 0.022 12.052 1.101 1.00 94.81 100 THR A CA 1
ATOM 772 C C . THR A 1 100 ? -0.145 10.702 1.803 1.00 94.81 100 THR A C 1
ATOM 774 O O . THR A 1 100 ? -1.201 10.067 1.772 1.00 94.81 100 THR A O 1
ATOM 777 N N . ALA A 1 101 ? 0.924 10.255 2.471 1.00 95.56 101 ALA A N 1
ATOM 778 C CA . ALA A 1 101 ? 0.894 9.053 3.302 1.00 95.56 101 ALA A CA 1
ATOM 779 C C . ALA A 1 101 ? -0.002 9.240 4.539 1.00 95.56 101 ALA A C 1
ATOM 781 O O . ALA A 1 101 ? -0.654 8.302 4.995 1.00 95.56 101 ALA A O 1
ATOM 782 N N . GLU A 1 102 ? -0.042 10.459 5.070 1.00 95.88 102 GLU A N 1
ATOM 783 C CA . GLU A 1 102 ? -0.870 10.865 6.196 1.00 95.88 102 GLU A CA 1
ATOM 784 C C . GLU A 1 102 ? -2.358 10.794 5.846 1.00 95.88 102 GLU A C 1
ATOM 786 O O . GLU A 1 102 ? -3.142 10.269 6.636 1.00 95.88 102 GLU A O 1
ATOM 791 N N . GLU A 1 103 ? -2.750 11.262 4.658 1.00 97.00 103 GLU A N 1
ATOM 792 C CA . GLU A 1 103 ? -4.126 11.138 4.163 1.00 97.00 103 GLU A CA 1
ATOM 793 C C . GLU A 1 103 ? -4.544 9.680 3.991 1.00 97.00 103 GLU A C 1
ATOM 795 O O . GLU A 1 103 ? -5.619 9.299 4.455 1.00 97.00 103 GLU A O 1
ATOM 800 N N . LEU A 1 104 ? -3.675 8.849 3.410 1.00 96.94 104 LEU A N 1
ATOM 801 C CA . LEU A 1 104 ? -3.900 7.410 3.282 1.00 96.94 104 LEU A CA 1
ATOM 802 C C . LEU A 1 104 ? -4.138 6.759 4.656 1.00 96.94 104 LEU A C 1
ATOM 804 O O . LEU A 1 104 ? -5.116 6.032 4.847 1.00 96.94 104 LEU A O 1
ATOM 808 N N . ALA A 1 105 ? -3.285 7.059 5.641 1.00 96.00 105 ALA A N 1
ATOM 809 C CA . ALA A 1 105 ? -3.425 6.530 6.999 1.00 96.00 105 ALA A CA 1
ATOM 810 C C . ALA A 1 105 ? -4.678 7.073 7.714 1.00 96.00 105 ALA A C 1
ATOM 812 O O . ALA A 1 105 ? -5.331 6.355 8.478 1.00 96.00 105 ALA A O 1
ATOM 813 N N . GLN A 1 106 ? -5.048 8.332 7.460 1.00 94.75 106 GLN A N 1
ATOM 814 C CA . GLN A 1 106 ? -6.259 8.953 7.995 1.00 94.75 106 GLN A CA 1
ATOM 815 C C . GLN A 1 106 ? -7.532 8.358 7.377 1.00 94.75 106 GLN A C 1
ATOM 817 O O . GLN A 1 106 ? -8.526 8.210 8.091 1.00 94.75 106 GLN A O 1
ATOM 822 N N . ALA A 1 107 ? -7.483 7.944 6.107 1.00 95.31 107 ALA A N 1
ATOM 823 C CA . ALA A 1 107 ? -8.529 7.176 5.430 1.00 95.31 107 ALA A CA 1
ATOM 824 C C . ALA A 1 107 ? -8.653 5.729 5.948 1.00 95.31 107 ALA A C 1
ATOM 826 O O . ALA A 1 107 ? -9.548 4.993 5.533 1.00 95.31 107 ALA A O 1
ATOM 827 N N . GLY A 1 108 ? -7.786 5.319 6.880 1.00 95.00 108 GLY A N 1
ATOM 828 C CA . GLY A 1 108 ? -7.868 4.040 7.579 1.00 95.00 108 GLY A CA 1
ATOM 829 C C . GLY A 1 108 ? -7.144 2.892 6.885 1.00 95.00 108 GLY A C 1
ATOM 830 O O . GLY A 1 108 ? -7.236 1.769 7.374 1.00 95.00 108 GLY A O 1
ATOM 831 N N . TRP A 1 109 ? -6.418 3.154 5.796 1.00 97.06 109 TRP A N 1
ATOM 832 C CA . TRP A 1 109 ? -5.495 2.188 5.209 1.00 97.06 109 TRP A CA 1
ATOM 833 C C . TRP A 1 109 ? -4.254 2.085 6.087 1.00 97.06 109 TRP A C 1
ATOM 835 O O . TRP A 1 109 ? -3.503 3.047 6.221 1.00 97.06 109 TRP A O 1
ATOM 845 N N . LEU A 1 110 ? -4.049 0.932 6.712 1.00 96.31 110 LEU A N 1
ATOM 846 C CA . LEU A 1 110 ? -2.980 0.714 7.680 1.00 96.31 110 LEU A CA 1
ATOM 847 C C . LEU A 1 110 ? -2.205 -0.558 7.349 1.00 96.31 110 LEU A C 1
ATOM 849 O O . LEU A 1 110 ? -2.760 -1.503 6.791 1.00 96.31 1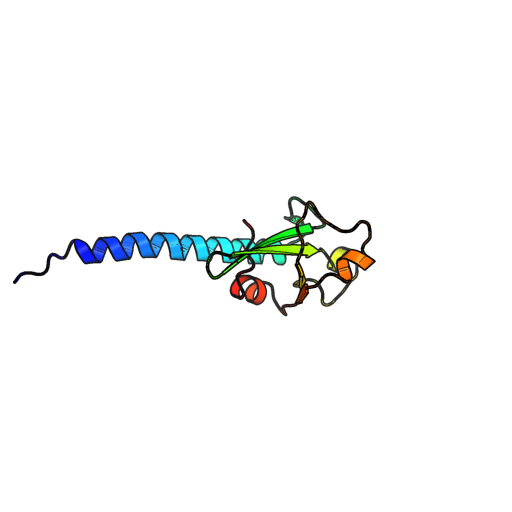10 LEU A O 1
ATOM 853 N N . ILE A 1 111 ? -0.927 -0.595 7.722 1.00 93.56 111 ILE A N 1
ATOM 854 C CA . ILE A 1 111 ? -0.162 -1.846 7.706 1.00 93.56 111 ILE A CA 1
ATOM 855 C C . ILE A 1 111 ? -0.524 -2.682 8.942 1.00 93.56 111 ILE A C 1
ATOM 857 O O . ILE A 1 111 ? -0.524 -2.158 10.064 1.00 93.56 111 ILE A O 1
ATOM 861 N N . ASP A 1 112 ? -0.793 -3.971 8.744 1.00 82.44 112 ASP A N 1
ATOM 862 C CA . ASP A 1 112 ? -1.095 -4.944 9.809 1.00 82.44 112 ASP A CA 1
ATOM 863 C C . ASP A 1 112 ? 0.188 -5.651 10.280 1.00 82.44 112 ASP A C 1
ATOM 865 O O . ASP A 1 112 ? 0.941 -6.158 9.419 1.00 82.44 112 ASP A O 1
#

Sequence (112 aa):
CEADPTVESAFFILGVSMTSCVSRVRDRTVLFVTTPALWPAWPFLPLVRRSDGREELGVLFDSRSAGLTGLSATVHFTNLFSLPASLNEFLALPHETFDTAEELAQAGWLID